Protein AF-A0A0M5KX84-F1 (afdb_monomer)

Sequence (62 aa):
MAYAVKLSSEFLASVIVGVVLGLGFDGLVGFPPWGLVFFLFLGFVAGIFNILKAEGYITPNR

Mean predicted aligned error: 6.92 Å

Foldseek 3Di:
DVVVVVLVVLLVVLQVVLQVQQVVVCVVPVDPSVSSVVSNVVSNVVSVVVNCVVVVVDDPDD

InterPro domains:
  IPR032820 Putative F0F1-ATPase subunit, Ca2+/Mg2+ transporter [PF09527] (1-53)

Nearest PDB structures (foldseek):
  7aqq-assembly1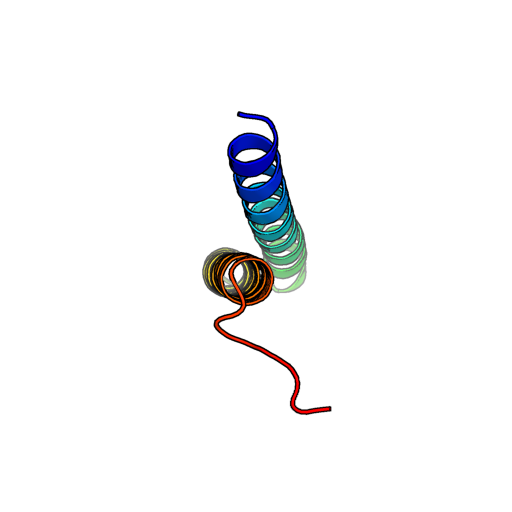_f  TM=5.928E-01  e=3.746E+00  Arabidopsis thaliana

Solvent-accessible surface area (backbone atoms only — not comparable to full-atom values): 3291 Å² total; per-residue (Å²): 115,70,64,63,54,49,54,51,50,54,31,49,51,28,35,51,50,11,43,54,52,5,52,56,44,26,71,73,66,71,53,71,74,53,40,30,53,53,28,33,53,50,16,44,50,52,18,50,51,51,51,39,38,75,73,54,79,55,64,80,93,122

Secondary structure (DSSP, 8-state):
-HHHHHHHHHHHHHHHHHHHHHHHHHHHH--STHHHHHHHHHHHHHHHHHHHHHTTSS----

Organism: NCBI:txid1318743

Radius of gyration: 14.12 Å; Cα contacts (8 Å, |Δi|>4): 55; chains: 1; bounding box: 37×21×38 Å

Structure (mmCIF, N/CA/C/O backbone):
data_AF-A0A0M5KX84-F1
#
_entry.id   AF-A0A0M5KX84-F1
#
loop_
_atom_site.group_PDB
_atom_site.id
_a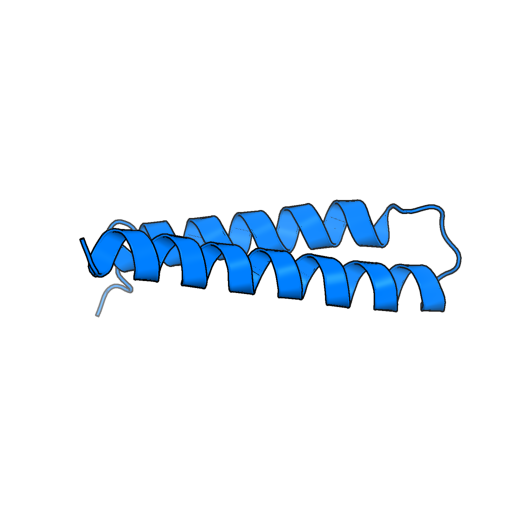tom_site.type_symbol
_atom_site.label_atom_id
_atom_site.label_alt_id
_atom_site.label_comp_id
_atom_site.label_asym_id
_atom_site.label_entity_id
_atom_site.label_seq_id
_atom_site.pdbx_PDB_ins_code
_atom_site.Cartn_x
_atom_site.Cartn_y
_atom_site.Cartn_z
_atom_site.occupancy
_atom_site.B_iso_or_equiv
_atom_site.auth_seq_id
_atom_site.auth_comp_id
_atom_site.auth_asym_id
_atom_site.auth_atom_id
_atom_site.pdbx_PDB_model_num
ATOM 1 N N . MET A 1 1 ? -12.467 3.579 19.965 1.00 61.41 1 MET A N 1
ATOM 2 C CA . MET A 1 1 ? -11.078 3.929 19.578 1.00 61.41 1 MET A CA 1
ATOM 3 C C . MET A 1 1 ? -10.370 2.768 18.879 1.00 61.41 1 MET A C 1
ATOM 5 O O . MET A 1 1 ? -9.924 2.965 17.760 1.00 61.41 1 MET A O 1
ATOM 9 N N . ALA A 1 2 ? -10.337 1.556 19.453 1.00 78.62 2 ALA A N 1
ATOM 10 C CA . ALA A 1 2 ? -9.661 0.398 18.843 1.00 78.62 2 ALA A CA 1
ATOM 11 C C . ALA A 1 2 ? -10.173 0.007 17.438 1.00 78.62 2 ALA A C 1
ATOM 13 O O . ALA A 1 2 ? -9.382 -0.390 16.592 1.00 78.62 2 ALA A O 1
ATOM 14 N N . TYR A 1 3 ? -11.473 0.165 17.166 1.00 79.88 3 TYR A N 1
ATOM 15 C CA . TYR A 1 3 ? -12.065 -0.168 15.864 1.00 79.88 3 TYR A CA 1
ATOM 16 C C . TYR A 1 3 ? -11.532 0.705 14.717 1.00 79.88 3 TYR A C 1
ATOM 18 O O . TYR A 1 3 ? -11.106 0.180 13.699 1.00 79.88 3 TYR A O 1
ATOM 26 N N . ALA A 1 4 ? -11.452 2.025 14.916 1.00 81.19 4 ALA A N 1
ATOM 27 C CA . ALA A 1 4 ? -10.929 2.949 13.907 1.00 81.19 4 ALA A CA 1
ATOM 28 C C . ALA A 1 4 ? -9.448 2.686 13.580 1.00 81.19 4 ALA A C 1
ATOM 30 O O . ALA A 1 4 ? -9.044 2.770 12.425 1.00 81.19 4 ALA A O 1
ATOM 31 N N . VAL A 1 5 ? -8.651 2.324 14.593 1.00 86.62 5 VAL A N 1
ATOM 32 C CA . VAL A 1 5 ? -7.234 1.953 14.425 1.00 86.62 5 VAL A CA 1
ATOM 33 C C . VAL A 1 5 ? -7.091 0.615 13.698 1.00 86.62 5 VAL A C 1
ATOM 35 O O . VAL A 1 5 ? -6.193 0.440 12.880 1.00 86.62 5 VAL A O 1
ATOM 38 N N . LYS A 1 6 ? -7.984 -0.338 13.971 1.00 85.06 6 LYS A N 1
ATOM 39 C CA . LYS A 1 6 ? -7.999 -1.623 13.272 1.00 85.06 6 LYS A CA 1
ATOM 40 C C . LYS A 1 6 ? -8.351 -1.436 11.793 1.00 85.06 6 LYS A C 1
ATOM 42 O O . LYS A 1 6 ? -7.608 -1.900 10.936 1.00 85.06 6 LYS A O 1
ATOM 47 N N . LEU A 1 7 ? -9.395 -0.658 11.514 1.00 84.75 7 LEU A N 1
ATOM 48 C CA . LEU A 1 7 ? -9.850 -0.347 10.161 1.00 84.75 7 LEU A CA 1
ATOM 49 C C . LEU A 1 7 ? -8.756 0.350 9.332 1.00 84.75 7 LEU A C 1
ATOM 51 O O . LEU A 1 7 ? -8.505 -0.023 8.186 1.00 84.75 7 LEU A O 1
ATOM 55 N N . SER A 1 8 ? -8.055 1.327 9.921 1.00 88.31 8 SER A N 1
ATOM 56 C CA . SER A 1 8 ? -6.938 2.001 9.252 1.00 88.31 8 SER A CA 1
ATOM 57 C C . SER A 1 8 ? -5.741 1.073 9.033 1.00 88.31 8 SER A C 1
ATOM 59 O O . SER A 1 8 ? -5.099 1.159 7.988 1.00 88.31 8 SER A O 1
ATOM 61 N N . SER A 1 9 ? -5.462 0.155 9.965 1.00 90.81 9 SER A N 1
ATOM 62 C CA . SER A 1 9 ? -4.397 -0.842 9.818 1.00 90.81 9 SER A CA 1
ATOM 63 C C . SER A 1 9 ? -4.701 -1.865 8.725 1.00 90.81 9 SER A C 1
ATOM 65 O O . SER A 1 9 ? -3.793 -2.260 7.997 1.00 90.81 9 SER A O 1
ATOM 67 N N . GLU A 1 10 ? -5.951 -2.307 8.606 1.00 88.00 10 GLU A N 1
ATOM 68 C CA . GLU A 1 10 ? -6.375 -3.239 7.558 1.00 88.00 10 GLU A CA 1
ATOM 69 C C . GLU A 1 10 ? -6.300 -2.583 6.174 1.00 88.00 10 GLU A C 1
ATOM 71 O O . GLU A 1 10 ? -5.789 -3.176 5.221 1.00 88.00 10 GLU A O 1
ATOM 76 N N . PHE A 1 11 ? -6.727 -1.322 6.077 1.00 90.19 11 PHE A N 1
ATOM 77 C CA . PHE A 1 11 ? -6.561 -0.524 4.867 1.00 90.19 11 PHE A CA 1
ATOM 78 C C . PHE A 1 11 ? -5.080 -0.333 4.515 1.00 90.19 11 PHE A C 1
ATOM 80 O O . PHE A 1 11 ? -4.662 -0.617 3.393 1.00 90.19 11 PHE A O 1
ATOM 87 N N . LEU A 1 12 ? -4.253 0.072 5.480 1.00 92.06 12 LEU A N 1
ATOM 88 C CA . LEU A 1 12 ? -2.827 0.284 5.250 1.00 92.06 12 LEU A CA 1
ATOM 89 C C . LEU A 1 12 ? -2.118 -1.005 4.810 1.00 92.06 12 LEU A C 1
ATOM 91 O O . LEU A 1 12 ? -1.288 -0.961 3.904 1.00 92.06 12 LEU A O 1
ATOM 95 N N . ALA A 1 13 ? -2.484 -2.155 5.383 1.00 92.69 13 ALA A N 1
ATOM 96 C CA . ALA A 1 13 ? -1.950 -3.451 4.973 1.00 92.69 13 ALA A CA 1
ATOM 97 C C . ALA A 1 13 ? -2.233 -3.741 3.489 1.00 92.69 13 ALA A C 1
ATOM 99 O O . ALA A 1 13 ? -1.329 -4.148 2.761 1.00 92.69 13 ALA A O 1
ATOM 100 N N . SER A 1 14 ? -3.453 -3.470 3.014 1.00 89.56 14 SER A N 1
ATOM 101 C CA . SER A 1 14 ? -3.807 -3.663 1.600 1.00 89.56 14 SER A CA 1
ATOM 102 C C . SER A 1 14 ? -3.042 -2.731 0.646 1.00 89.56 14 SER A C 1
ATOM 104 O O . SER A 1 14 ? -2.599 -3.168 -0.418 1.00 89.56 14 SER A O 1
ATOM 106 N N . VAL A 1 15 ? -2.796 -1.480 1.051 1.00 91.62 15 VAL A N 1
ATOM 107 C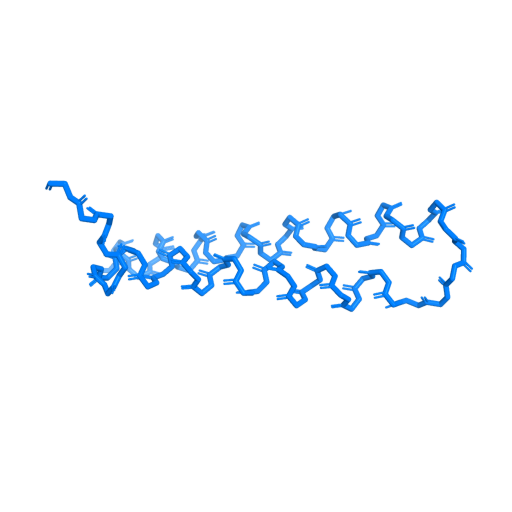 CA . VAL A 1 15 ? -1.992 -0.520 0.276 1.00 91.62 15 VAL A CA 1
ATOM 108 C C . VAL A 1 15 ? -0.535 -0.971 0.192 1.00 91.62 15 VAL A C 1
ATOM 110 O O . VAL A 1 15 ? 0.042 -0.966 -0.894 1.00 91.62 15 VAL A O 1
ATOM 113 N N . ILE A 1 16 ? 0.051 -1.413 1.310 1.00 93.75 16 ILE A N 1
ATOM 114 C CA . ILE A 1 16 ? 1.423 -1.941 1.339 1.00 93.75 16 ILE A CA 1
ATOM 115 C C . ILE A 1 16 ? 1.546 -3.152 0.410 1.00 93.75 16 ILE A C 1
ATOM 117 O O . ILE A 1 16 ? 2.497 -3.223 -0.364 1.00 93.75 16 ILE A O 1
ATOM 121 N N . VAL A 1 17 ? 0.573 -4.068 0.427 1.00 92.25 17 VAL A N 1
ATOM 122 C CA . VAL A 1 17 ? 0.546 -5.216 -0.494 1.00 92.25 17 VAL A CA 1
ATOM 123 C C . VAL A 1 17 ? 0.511 -4.756 -1.956 1.00 92.25 17 VAL A C 1
ATOM 125 O O . VAL A 1 17 ? 1.286 -5.266 -2.762 1.00 92.25 17 VAL A O 1
ATOM 128 N N . GLY A 1 18 ? -0.316 -3.761 -2.298 1.00 90.19 18 GLY A N 1
ATOM 129 C CA . GLY A 1 18 ? -0.355 -3.177 -3.644 1.00 90.19 18 GLY A CA 1
ATOM 130 C C . GLY A 1 18 ? 0.982 -2.563 -4.071 1.00 90.19 18 GLY A C 1
ATOM 131 O O . GLY A 1 18 ? 1.449 -2.804 -5.181 1.00 90.19 18 GLY A O 1
ATOM 132 N N . VAL A 1 19 ? 1.654 -1.836 -3.176 1.00 90.88 19 VAL A N 1
ATOM 133 C CA . VAL A 1 19 ? 2.976 -1.246 -3.448 1.00 90.88 19 VAL A CA 1
ATOM 134 C C . VAL A 1 19 ? 4.046 -2.323 -3.638 1.00 90.88 19 VAL A C 1
ATOM 136 O O . VAL A 1 19 ? 4.822 -2.247 -4.587 1.00 90.88 19 VAL A O 1
ATOM 139 N N . VAL A 1 20 ? 4.083 -3.342 -2.774 1.00 92.00 20 VAL A N 1
ATOM 140 C CA . VAL A 1 20 ? 5.060 -4.441 -2.864 1.00 92.00 20 VAL A CA 1
ATOM 141 C C . VAL A 1 20 ? 4.885 -5.224 -4.166 1.00 92.00 20 VAL A C 1
ATOM 143 O O . VAL A 1 20 ? 5.870 -5.493 -4.854 1.00 92.00 20 VAL A O 1
ATOM 146 N N . LEU A 1 21 ? 3.641 -5.544 -4.537 1.00 88.94 21 LEU A N 1
ATOM 147 C CA . LEU A 1 21 ? 3.338 -6.212 -5.805 1.00 88.94 21 LEU A CA 1
ATOM 148 C C . LEU A 1 21 ? 3.676 -5.328 -7.009 1.00 88.94 21 LEU A C 1
ATOM 150 O O . LEU A 1 21 ? 4.277 -5.810 -7.965 1.00 88.94 21 LEU A O 1
ATOM 154 N N . GLY A 1 22 ? 3.350 -4.037 -6.941 1.00 87.31 22 GLY A N 1
ATOM 155 C CA . GLY A 1 22 ? 3.630 -3.068 -7.995 1.00 87.31 22 GLY A CA 1
ATOM 156 C C . GLY A 1 22 ? 5.122 -2.885 -8.268 1.00 87.31 22 GLY A C 1
ATOM 157 O O . GLY A 1 22 ? 5.541 -2.933 -9.419 1.00 87.31 22 GLY A O 1
ATOM 158 N N . LEU A 1 23 ? 5.932 -2.758 -7.214 1.00 85.25 23 LEU A N 1
ATOM 159 C CA . LEU A 1 23 ? 7.389 -2.643 -7.324 1.00 85.25 23 LEU A CA 1
ATOM 160 C C . LEU A 1 23 ? 8.038 -3.933 -7.839 1.00 85.25 23 LEU A C 1
ATOM 162 O O . LEU A 1 23 ? 8.942 -3.876 -8.672 1.00 85.25 23 LEU A O 1
ATOM 166 N N . GLY A 1 24 ? 7.572 -5.095 -7.369 1.00 84.69 24 GLY A N 1
ATOM 167 C CA . GLY A 1 24 ? 8.040 -6.384 -7.877 1.00 84.69 24 GLY A CA 1
ATOM 168 C C . GLY A 1 24 ? 7.717 -6.567 -9.360 1.00 84.69 24 GLY A C 1
ATOM 169 O O . GLY A 1 24 ? 8.553 -7.047 -10.122 1.00 84.69 24 GLY A O 1
ATOM 170 N N . PHE A 1 25 ? 6.528 -6.139 -9.786 1.00 82.31 25 PHE A N 1
ATOM 171 C CA . PHE A 1 25 ? 6.094 -6.241 -11.175 1.00 82.31 25 PHE A CA 1
ATOM 172 C C . PHE A 1 25 ? 6.821 -5.250 -12.095 1.00 82.31 25 PHE A C 1
ATOM 174 O O . PHE A 1 25 ? 7.303 -5.656 -13.153 1.00 82.31 25 PHE A O 1
ATOM 181 N N . ASP A 1 26 ? 6.975 -3.988 -11.681 1.00 81.25 26 ASP A N 1
ATOM 182 C CA . ASP A 1 26 ? 7.736 -2.982 -12.438 1.00 81.25 26 ASP A CA 1
ATOM 183 C C . ASP A 1 26 ? 9.192 -3.430 -12.654 1.00 81.25 26 ASP A C 1
ATOM 185 O O . ASP A 1 26 ? 9.730 -3.284 -13.753 1.00 81.25 26 ASP A O 1
ATOM 189 N N . GLY A 1 27 ? 9.812 -4.052 -11.643 1.00 77.31 27 GLY A N 1
ATOM 190 C CA . GLY A 1 27 ? 11.175 -4.583 -11.742 1.00 77.31 27 GLY A CA 1
ATOM 191 C C . GLY A 1 27 ? 11.332 -5.767 -12.704 1.00 77.31 27 GLY A C 1
ATOM 192 O O . GLY A 1 27 ? 12.407 -5.946 -13.274 1.00 77.31 27 GLY A O 1
ATOM 193 N N . LEU A 1 28 ? 10.280 -6.566 -12.910 1.00 75.56 28 LEU A N 1
ATOM 194 C CA . LEU A 1 28 ? 10.299 -7.717 -13.824 1.00 75.56 28 LEU A CA 1
ATOM 195 C C . LEU A 1 28 ? 9.991 -7.331 -15.271 1.00 75.56 28 LEU A C 1
ATOM 197 O O . LEU A 1 28 ? 10.508 -7.946 -16.202 1.00 75.56 28 LEU A O 1
ATOM 201 N N . VAL A 1 29 ? 9.110 -6.350 -15.455 1.00 72.31 29 VAL A N 1
ATOM 202 C CA . VAL A 1 29 ? 8.508 -6.044 -16.756 1.00 72.31 29 VAL A CA 1
ATOM 203 C C . VAL A 1 29 ? 9.252 -4.902 -17.456 1.00 72.31 29 VAL A C 1
ATOM 205 O O . VAL A 1 29 ? 9.218 -4.822 -18.680 1.00 72.31 29 VAL A O 1
ATOM 208 N N . GLY A 1 30 ? 9.990 -4.058 -16.723 1.00 66.69 30 GLY A N 1
ATOM 209 C CA . GLY A 1 30 ? 10.813 -2.984 -17.299 1.00 66.69 30 GLY A CA 1
ATOM 210 C C . GLY A 1 30 ? 10.005 -1.874 -17.984 1.00 66.69 30 GLY A C 1
ATOM 211 O O . GLY A 1 30 ? 10.584 -0.962 -18.576 1.00 66.69 30 GLY A O 1
ATOM 212 N N . PHE A 1 31 ? 8.6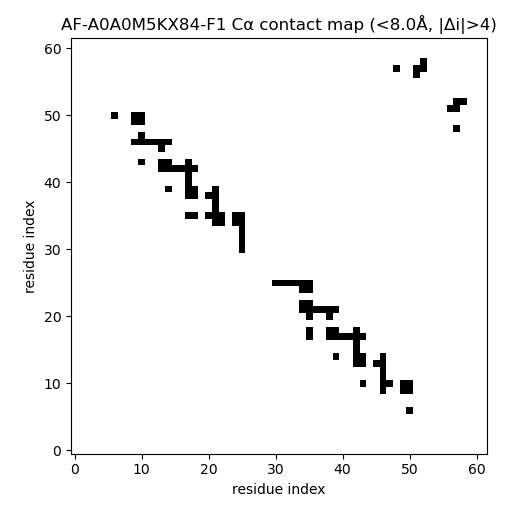71 -1.939 -17.911 1.00 65.00 31 PHE A N 1
ATOM 213 C CA . PHE A 1 31 ? 7.787 -0.862 -18.332 1.00 65.00 31 PHE A CA 1
ATOM 214 C C . PHE A 1 31 ? 7.880 0.300 -17.319 1.00 65.00 31 PHE A C 1
ATOM 216 O O . PHE A 1 31 ? 8.150 0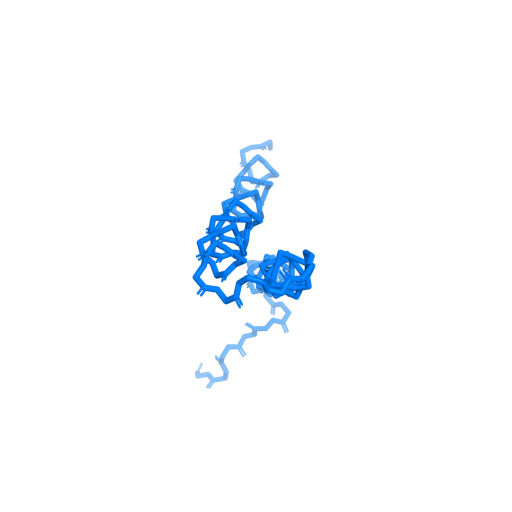.059 -16.141 1.00 65.00 31 PHE A O 1
ATOM 223 N N . PRO A 1 32 ? 7.662 1.563 -17.753 1.00 64.56 32 PRO A N 1
ATOM 224 C CA . PRO A 1 32 ? 7.512 2.723 -16.852 1.00 64.56 32 PRO A CA 1
ATOM 225 C C . PRO A 1 32 ? 6.476 2.424 -15.753 1.00 64.56 32 PRO A C 1
ATOM 227 O O . PRO A 1 32 ? 5.727 1.478 -15.974 1.00 64.56 32 PRO A O 1
ATOM 230 N N . PRO A 1 33 ? 6.368 3.206 -14.646 1.00 74.75 33 PRO A N 1
ATOM 231 C CA . PRO A 1 33 ? 5.762 2.801 -13.358 1.00 74.75 33 PRO A CA 1
ATOM 232 C C . PRO A 1 33 ? 4.234 2.579 -13.364 1.00 74.75 33 PRO A C 1
ATOM 234 O O . PRO A 1 33 ? 3.480 3.060 -12.523 1.00 74.75 33 PRO A O 1
ATOM 237 N N . TRP A 1 34 ? 3.752 1.868 -14.368 1.00 77.56 34 TRP A N 1
ATOM 238 C CA . TRP A 1 34 ? 2.389 1.505 -14.673 1.00 77.56 34 TRP A CA 1
ATOM 239 C C . TRP A 1 34 ? 1.970 0.309 -13.835 1.00 77.56 34 TRP A C 1
ATOM 241 O O . TRP A 1 34 ? 0.826 0.284 -13.391 1.00 77.56 34 TRP A O 1
ATOM 251 N N . GLY A 1 35 ? 2.874 -0.643 -13.574 1.00 81.12 35 GLY A N 1
ATOM 252 C CA . GLY A 1 35 ? 2.615 -1.749 -12.661 1.00 81.12 35 GLY A CA 1
ATOM 253 C C . GLY A 1 35 ? 2.363 -1.225 -11.255 1.00 81.12 35 GLY A C 1
ATOM 254 O O . GLY A 1 35 ? 1.338 -1.558 -10.662 1.00 81.12 35 GLY A O 1
ATOM 255 N N . LEU A 1 36 ? 3.208 -0.316 -10.760 1.00 84.62 36 LEU A N 1
ATOM 256 C CA . LEU A 1 36 ? 2.980 0.345 -9.473 1.00 84.62 36 LEU A CA 1
ATOM 257 C C . LEU A 1 36 ? 1.649 1.100 -9.442 1.00 84.62 36 LEU A C 1
ATOM 259 O O . LEU A 1 36 ? 0.873 0.894 -8.513 1.00 84.62 36 LEU A O 1
ATOM 263 N N . VAL A 1 37 ? 1.332 1.909 -10.458 1.00 85.56 37 VAL A N 1
ATOM 264 C CA . VAL A 1 37 ? 0.048 2.631 -10.516 1.00 85.56 37 VAL A CA 1
ATOM 265 C C . VAL A 1 37 ? -1.139 1.659 -10.489 1.00 85.56 37 VAL A C 1
ATOM 267 O O . VAL A 1 37 ? -2.016 1.799 -9.637 1.00 85.56 37 VAL A O 1
ATOM 270 N N . PHE A 1 38 ? -1.163 0.638 -11.349 1.00 86.44 38 PHE A N 1
ATOM 271 C CA . PHE A 1 38 ? -2.261 -0.334 -11.392 1.00 86.44 38 PHE A CA 1
ATOM 272 C C . PHE A 1 38 ? -2.401 -1.122 -10.087 1.00 86.44 38 PHE A C 1
ATOM 274 O O . PHE A 1 38 ? -3.509 -1.236 -9.564 1.00 86.44 38 PHE A O 1
ATOM 281 N N . PHE A 1 39 ? -1.304 -1.644 -9.536 1.00 85.81 39 PHE A N 1
ATOM 282 C CA . PHE A 1 39 ? -1.342 -2.428 -8.301 1.00 85.81 39 PHE A CA 1
ATOM 283 C C . PHE A 1 39 ? -1.630 -1.577 -7.063 1.00 85.81 39 PHE A C 1
ATOM 285 O O . PHE A 1 39 ? -2.267 -2.070 -6.131 1.00 85.81 39 PHE A O 1
ATOM 292 N N . LEU A 1 40 ? -1.246 -0.299 -7.057 1.00 88.44 40 LEU A N 1
ATOM 293 C CA . LEU A 1 40 ? -1.648 0.646 -6.018 1.00 88.44 40 LEU A CA 1
ATOM 294 C C . LEU A 1 40 ? -3.163 0.867 -6.048 1.00 88.44 40 LEU A C 1
ATOM 296 O O . LEU A 1 40 ? -3.809 0.763 -5.007 1.00 88.44 40 LEU A O 1
ATOM 300 N N . PHE A 1 41 ? -3.742 1.114 -7.228 1.00 91.94 41 PHE A N 1
ATOM 301 C CA . PHE A 1 41 ? -5.195 1.224 -7.380 1.00 91.94 41 PHE A CA 1
ATOM 302 C C . PHE A 1 41 ? -5.903 -0.080 -6.995 1.00 91.94 41 PHE A C 1
ATOM 304 O O . PHE A 1 41 ? -6.905 -0.040 -6.284 1.00 91.94 41 PHE A O 1
ATOM 311 N N . LEU A 1 42 ? -5.371 -1.237 -7.395 1.00 90.44 42 LEU A N 1
ATOM 312 C CA . LEU A 1 42 ? -5.931 -2.542 -7.042 1.00 90.44 42 LEU A CA 1
ATOM 313 C C . LEU A 1 42 ? -5.896 -2.788 -5.523 1.00 90.44 42 LEU A C 1
ATOM 315 O O . LEU A 1 42 ? -6.898 -3.207 -4.945 1.00 90.44 42 LEU A O 1
ATOM 319 N N . GLY A 1 43 ? -4.768 -2.488 -4.871 1.00 89.25 43 GLY A N 1
ATOM 320 C CA . GLY A 1 43 ? -4.601 -2.585 -3.418 1.00 89.25 43 GLY A CA 1
ATOM 321 C C . GLY A 1 43 ? -5.509 -1.614 -2.664 1.00 89.25 43 GLY A C 1
ATOM 322 O O . GLY A 1 43 ? -6.115 -1.985 -1.663 1.00 89.25 43 GLY A O 1
ATOM 323 N N . PHE A 1 44 ? -5.690 -0.402 -3.190 1.00 90.44 44 PHE A N 1
ATOM 324 C CA . PHE A 1 44 ? -6.622 0.586 -2.651 1.00 90.44 44 PHE A CA 1
ATOM 325 C C . PHE A 1 44 ? -8.080 0.123 -2.755 1.00 90.44 44 PHE A C 1
ATOM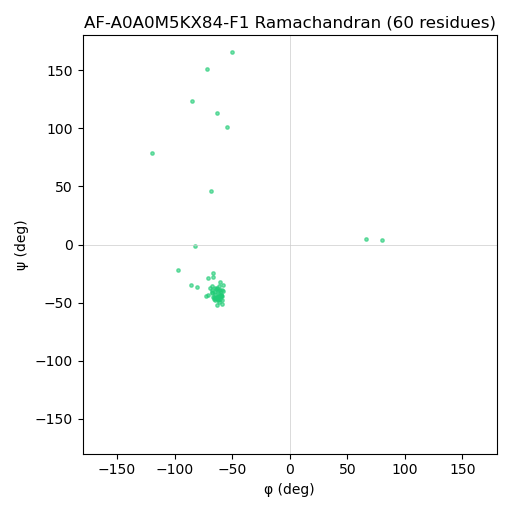 327 O O . PHE A 1 44 ? -8.818 0.185 -1.770 1.00 90.44 44 PHE A O 1
ATOM 334 N N . VAL A 1 45 ? -8.490 -0.402 -3.915 1.00 92.69 45 VAL A N 1
ATOM 335 C CA . VAL A 1 45 ? -9.826 -0.983 -4.107 1.00 92.69 45 VAL A CA 1
ATOM 336 C C . VAL A 1 45 ? -10.026 -2.156 -3.148 1.00 92.69 45 VAL A C 1
ATOM 338 O O . VAL A 1 45 ? -11.032 -2.189 -2.445 1.00 92.69 45 VAL A O 1
ATOM 341 N N . ALA A 1 46 ? -9.059 -3.069 -3.031 1.00 90.06 46 ALA A N 1
ATOM 342 C CA . ALA A 1 46 ? -9.117 -4.175 -2.074 1.00 90.06 46 ALA A CA 1
ATOM 343 C C . ALA A 1 46 ? -9.265 -3.690 -0.616 1.00 90.06 46 ALA A C 1
ATOM 345 O O . ALA A 1 46 ? -10.054 -4.256 0.144 1.00 90.06 46 ALA A O 1
ATOM 346 N N . GLY A 1 47 ? -8.572 -2.611 -0.244 1.00 88.56 47 GLY A N 1
ATOM 34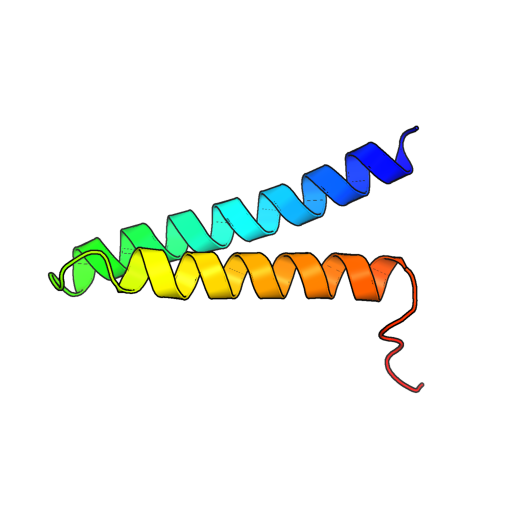7 C CA . GLY A 1 47 ? -8.706 -1.958 1.058 1.00 88.56 47 GLY A CA 1
ATOM 348 C C . GLY A 1 47 ? -10.100 -1.395 1.309 1.00 88.56 47 GLY A C 1
ATOM 349 O O . GLY A 1 47 ? -10.687 -1.652 2.361 1.00 88.56 47 GLY A O 1
ATOM 350 N N . ILE A 1 48 ? -10.670 -0.691 0.326 1.00 90.31 48 ILE A N 1
ATOM 351 C CA . ILE A 1 48 ? 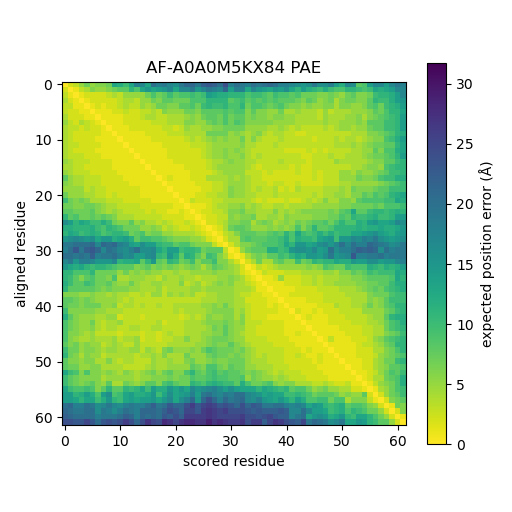-12.055 -0.204 0.393 1.00 90.31 48 ILE A CA 1
ATOM 352 C C . ILE A 1 48 ? -13.028 -1.378 0.525 1.00 90.31 48 ILE A C 1
ATOM 354 O O . ILE A 1 48 ? -13.924 -1.332 1.362 1.00 90.31 48 ILE A O 1
ATOM 358 N N . PHE A 1 49 ? -12.840 -2.455 -0.237 1.00 87.81 49 PHE A N 1
ATOM 359 C CA . PHE A 1 49 ? -13.673 -3.653 -0.129 1.00 87.81 49 PHE A CA 1
ATOM 360 C C . PHE A 1 49 ? -13.607 -4.283 1.268 1.00 87.81 49 PHE A C 1
ATOM 362 O O . PHE A 1 49 ? -14.643 -4.701 1.784 1.00 87.81 49 PHE A O 1
ATOM 369 N N . ASN A 1 50 ? -12.432 -4.322 1.909 1.00 87.56 50 ASN A N 1
ATOM 370 C CA . ASN A 1 50 ? -12.312 -4.822 3.279 1.00 87.56 50 ASN A CA 1
ATOM 371 C C . ASN A 1 50 ? -13.067 -3.934 4.278 1.00 87.56 50 ASN A C 1
ATOM 373 O O . ASN A 1 50 ? -13.763 -4.456 5.144 1.00 87.56 50 ASN A O 1
ATOM 377 N N . ILE A 1 51 ? -12.997 -2.609 4.114 1.00 86.44 51 ILE A N 1
ATOM 378 C CA . ILE A 1 51 ? -13.750 -1.650 4.936 1.00 86.44 51 ILE A CA 1
ATOM 379 C C . ILE A 1 51 ? -15.257 -1.844 4.748 1.00 86.44 51 ILE A C 1
ATOM 381 O O . ILE A 1 51 ? -15.985 -2.019 5.719 1.00 86.44 51 ILE A O 1
ATOM 385 N N . LEU A 1 52 ? -15.733 -1.862 3.503 1.00 88.62 52 LEU A N 1
ATOM 386 C CA . LEU A 1 52 ? -17.154 -2.039 3.194 1.00 88.62 52 LEU A CA 1
ATOM 387 C C . LEU A 1 52 ? -17.690 -3.384 3.706 1.00 88.62 52 LEU A C 1
ATOM 389 O O . LEU A 1 52 ? -18.848 -3.478 4.110 1.00 88.62 52 LEU A O 1
ATOM 393 N N . LYS A 1 53 ? -16.848 -4.421 3.720 1.00 81.94 53 LYS A N 1
ATOM 394 C CA . LYS A 1 53 ? -17.166 -5.715 4.326 1.00 81.94 53 LYS A CA 1
ATOM 395 C C . LYS A 1 53 ? -17.213 -5.641 5.854 1.00 81.94 53 LYS A C 1
ATOM 397 O O . LYS A 1 53 ? -18.131 -6.204 6.444 1.00 81.94 53 LYS A O 1
ATOM 402 N N . ALA A 1 54 ? -16.260 -4.955 6.486 1.00 81.12 54 ALA A N 1
ATOM 403 C CA . ALA A 1 54 ? -16.224 -4.757 7.937 1.00 81.12 54 ALA A CA 1
ATOM 404 C C . ALA A 1 54 ? -17.452 -3.980 8.443 1.00 81.12 54 ALA A C 1
ATOM 406 O O . ALA A 1 54 ? -18.004 -4.312 9.487 1.00 81.12 54 ALA A O 1
ATOM 407 N N . GLU A 1 55 ? -17.926 -3.018 7.652 1.00 83.38 55 GLU A N 1
ATOM 408 C CA . GLU A 1 55 ? -19.129 -2.222 7.920 1.00 83.38 55 GLU A CA 1
ATOM 409 C C . GLU A 1 55 ? -20.445 -2.928 7.516 1.00 83.38 55 GLU A C 1
ATOM 411 O O . GLU A 1 55 ? -21.527 -2.379 7.706 1.00 83.38 55 GLU A O 1
ATOM 416 N N . GLY A 1 56 ? -20.392 -4.143 6.952 1.00 75.50 56 GLY A N 1
ATOM 417 C CA . GLY A 1 56 ? -21.581 -4.943 6.616 1.00 75.50 56 GLY A CA 1
ATOM 418 C C . GLY A 1 56 ? -22.301 -4.565 5.312 1.00 75.50 56 GLY A C 1
ATOM 419 O O . GLY A 1 56 ? -23.304 -5.193 4.968 1.00 75.50 56 GLY A O 1
ATOM 420 N N . TYR A 1 57 ? -21.779 -3.610 4.535 1.00 73.81 57 TYR A N 1
ATOM 421 C CA . TYR A 1 57 ? -22.329 -3.246 3.218 1.00 73.81 57 TYR A CA 1
ATOM 422 C C . TYR A 1 57 ? -22.173 -4.365 2.179 1.00 73.81 57 TYR A C 1
ATOM 424 O O . TYR A 1 57 ? -22.940 -4.433 1.221 1.00 73.81 57 TYR A O 1
ATOM 432 N N . ILE A 1 58 ? -21.192 -5.255 2.365 1.00 67.69 58 ILE A N 1
ATOM 433 C CA . ILE A 1 58 ? -20.935 -6.404 1.488 1.00 67.69 58 ILE A CA 1
ATOM 434 C C . ILE A 1 58 ? -2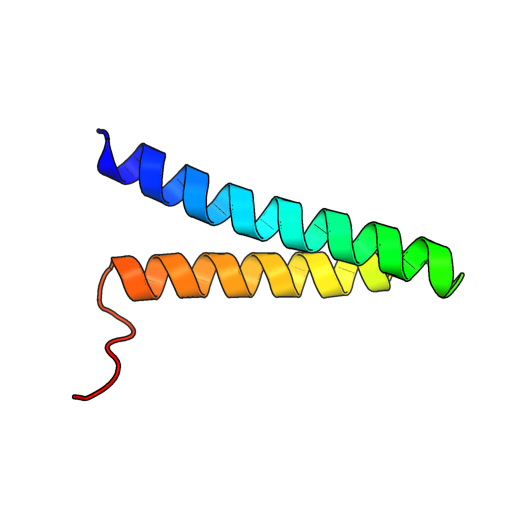1.069 -7.681 2.319 1.00 67.69 58 ILE A C 1
ATOM 436 O O . ILE A 1 58 ? -20.085 -8.269 2.770 1.00 67.69 58 ILE A O 1
ATOM 440 N N . THR A 1 59 ? -22.310 -8.099 2.554 1.00 64.69 59 THR A N 1
ATOM 441 C CA . THR A 1 59 ? -22.613 -9.385 3.194 1.00 64.69 59 THR A CA 1
ATOM 442 C C . THR A 1 59 ? -22.623 -10.478 2.117 1.00 64.69 59 THR A C 1
ATOM 444 O O . THR A 1 59 ? -23.380 -10.358 1.151 1.00 64.69 59 THR A O 1
ATOM 447 N N . PRO A 1 60 ? -21.815 -11.553 2.220 1.00 61.78 60 PRO A N 1
ATOM 448 C CA . PRO A 1 60 ? -22.046 -12.745 1.416 1.00 61.78 60 PRO A CA 1
ATOM 449 C C . PRO A 1 60 ? -23.405 -13.309 1.832 1.00 61.78 60 PRO A C 1
ATOM 451 O O . PRO A 1 60 ? -23.558 -13.721 2.976 1.00 61.78 60 PRO A O 1
ATOM 454 N N . ASN A 1 61 ? -24.386 -13.277 0.930 1.00 63.84 61 ASN A N 1
ATOM 455 C CA . ASN A 1 61 ? -25.701 -13.878 1.139 1.00 63.84 61 ASN A CA 1
ATOM 456 C C . ASN A 1 61 ? -25.535 -15.362 1.527 1.00 63.84 61 ASN A C 1
ATOM 458 O O . ASN A 1 61 ? -25.236 -16.193 0.662 1.00 63.84 61 ASN A O 1
ATOM 462 N N . ARG A 1 62 ? -25.661 -15.675 2.819 1.00 57.88 62 ARG A N 1
ATOM 463 C CA . ARG A 1 62 ? -25.760 -17.026 3.376 1.00 57.88 62 ARG A CA 1
ATOM 464 C C . ARG A 1 62 ? -26.684 -17.030 4.576 1.00 57.88 62 ARG A C 1
ATOM 466 O O . ARG A 1 62 ? -26.518 -16.136 5.432 1.00 57.88 62 ARG A O 1
#

pLDDT: mean 82.6, std 9.36, range [57.88, 93.75]